Protein AF-A0A4Q5RDE5-F1 (afdb_monomer)

Radius of gyration: 17.5 Å; Cα contacts (8 Å, |Δi|>4): 116; chains: 1; bounding box: 36×28×54 Å

Mean predicted aligned error: 4.76 Å

Secondary structure (DSSP, 8-state):
----HHHHHHHHSSHHHHHHHHHHHHHHHHHHHSTTGGG--SHHHHHHHHHHHHHHHHHHSHHHHHHHHHTTTSHHHHHHHHHHHTTHHHHHHHHHHHTT-S-HHHHHHHHHHHHHHHHHHHHHS--HHHHHHHHHHHHH-----

Solvent-accessible surface area (backbone atoms only — not comparable to full-atom values): 8043 Å² total; per-residue (Å²): 125,102,65,58,70,69,58,51,38,71,73,44,67,43,71,66,51,42,49,49,49,52,49,55,53,48,55,51,52,50,52,69,74,47,51,65,65,79,62,55,80,52,43,65,62,31,51,47,48,58,58,43,42,32,57,54,54,26,71,76,40,44,70,57,39,32,49,46,59,78,31,50,88,39,66,66,45,37,52,52,51,53,61,69,51,60,72,50,57,68,51,42,25,52,23,33,47,76,34,60,46,94,53,22,65,60,53,31,54,51,50,51,54,50,43,60,52,47,29,51,46,40,29,74,54,76,50,75,64,58,60,56,48,39,56,51,53,45,69,75,62,67,77,58,131

pLDDT: mean 90.68, std 8.03, range [60.19, 98.38]

Structure (mmCIF, N/CA/C/O backbone):
data_AF-A0A4Q5RDE5-F1
#
_entry.id   AF-A0A4Q5RDE5-F1
#
loop_
_atom_site.group_PDB
_atom_site.id
_atom_site.type_symbol
_atom_site.label_atom_id
_atom_site.label_alt_id
_atom_site.label_comp_id
_atom_site.label_asym_id
_atom_site.label_entity_id
_atom_site.label_seq_id
_atom_site.pdbx_PDB_ins_code
_atom_site.Cartn_x
_atom_site.Cartn_y
_atom_site.Cartn_z
_atom_site.occupancy
_atom_site.B_iso_or_equiv
_atom_site.auth_seq_id
_atom_site.auth_comp_id
_atom_site.auth_asym_id
_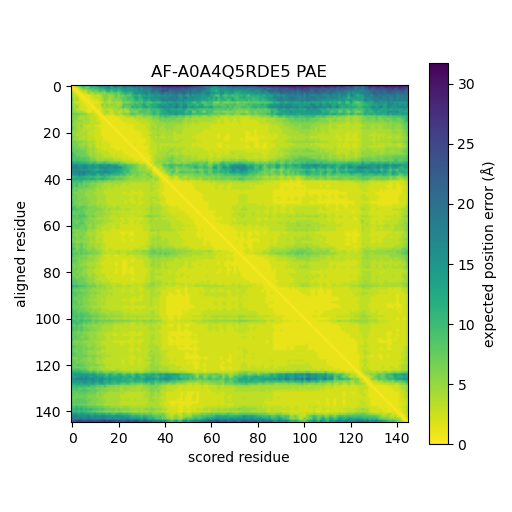atom_site.auth_atom_id
_atom_site.pdbx_PDB_model_num
ATOM 1 N N . ALA A 1 1 ? 9.857 -10.944 -25.354 1.00 60.81 1 ALA A N 1
ATOM 2 C CA . ALA A 1 1 ? 9.614 -10.148 -26.573 1.00 60.81 1 ALA A CA 1
ATOM 3 C C . ALA A 1 1 ? 10.700 -10.499 -27.583 1.00 60.81 1 ALA A C 1
ATOM 5 O O . ALA A 1 1 ? 11.866 -10.335 -27.262 1.00 60.81 1 ALA A O 1
ATOM 6 N N . GLY A 1 2 ? 10.353 -11.062 -28.742 1.00 67.50 2 GLY A N 1
ATOM 7 C CA . GLY A 1 2 ? 11.320 -11.494 -29.768 1.00 67.50 2 GLY A CA 1
ATOM 8 C C . GLY A 1 2 ? 11.840 -10.347 -30.643 1.00 67.50 2 GLY A C 1
ATOM 9 O O . GLY A 1 2 ? 11.902 -10.497 -31.857 1.00 67.50 2 GLY A O 1
ATOM 10 N N . VAL A 1 3 ? 12.130 -9.186 -30.048 1.00 79.44 3 VAL A N 1
ATOM 11 C CA . VAL A 1 3 ? 12.593 -7.977 -30.751 1.00 79.44 3 VAL A CA 1
ATOM 12 C C . VAL A 1 3 ? 14.042 -7.673 -30.384 1.00 79.44 3 VAL A C 1
ATOM 14 O O . VAL A 1 3 ? 14.474 -7.975 -29.273 1.00 79.44 3 VAL A O 1
ATOM 17 N N . SER A 1 4 ? 14.795 -7.080 -31.312 1.00 83.50 4 SER A N 1
ATOM 18 C CA . SER A 1 4 ? 16.188 -6.707 -31.063 1.00 83.50 4 SER A CA 1
ATOM 19 C C . SER A 1 4 ? 16.292 -5.542 -30.076 1.00 83.50 4 SER A C 1
ATOM 21 O O . SER A 1 4 ? 15.442 -4.652 -30.037 1.00 83.50 4 SER A O 1
ATOM 23 N N . GLU A 1 5 ? 17.382 -5.513 -29.313 1.00 78.19 5 GLU A N 1
ATOM 24 C CA . GLU A 1 5 ? 17.712 -4.428 -28.383 1.00 78.19 5 GLU A CA 1
ATOM 25 C C . GLU A 1 5 ? 17.748 -3.054 -29.080 1.00 78.19 5 GLU A C 1
ATOM 27 O O . GLU A 1 5 ? 17.211 -2.072 -28.569 1.00 78.19 5 GLU A O 1
ATOM 32 N N . ALA A 1 6 ? 18.265 -3.001 -30.312 1.00 78.81 6 ALA A N 1
ATOM 33 C CA . ALA A 1 6 ? 18.267 -1.791 -31.133 1.00 78.81 6 ALA A CA 1
ATOM 34 C C . ALA A 1 6 ? 16.849 -1.263 -31.431 1.00 78.81 6 ALA A C 1
ATOM 36 O O . ALA A 1 6 ? 16.638 -0.051 -31.476 1.00 78.81 6 ALA A O 1
ATOM 37 N N . LEU A 1 7 ? 15.861 -2.149 -31.611 1.00 81.19 7 LEU A N 1
ATOM 38 C CA . LEU A 1 7 ? 14.472 -1.746 -31.839 1.00 81.19 7 LEU A CA 1
ATOM 39 C C . LEU A 1 7 ? 13.816 -1.218 -30.555 1.00 81.19 7 LEU A C 1
ATOM 41 O O . LEU A 1 7 ? 13.030 -0.274 -30.619 1.00 81.19 7 LEU A O 1
ATOM 45 N N . ILE A 1 8 ? 14.180 -1.780 -29.397 1.00 80.19 8 ILE A N 1
ATOM 46 C CA . ILE A 1 8 ? 13.739 -1.296 -28.082 1.00 80.19 8 ILE A CA 1
ATOM 47 C C . ILE A 1 8 ? 14.255 0.130 -27.858 1.00 80.19 8 ILE A C 1
ATOM 49 O O . ILE A 1 8 ? 13.463 1.031 -27.588 1.00 80.19 8 ILE A O 1
ATOM 53 N N . PHE A 1 9 ? 15.553 0.379 -28.049 1.00 83.19 9 PHE A N 1
ATOM 54 C CA . PHE A 1 9 ? 16.113 1.722 -27.864 1.00 83.19 9 PHE A CA 1
ATOM 55 C C . PHE A 1 9 ? 15.661 2.725 -28.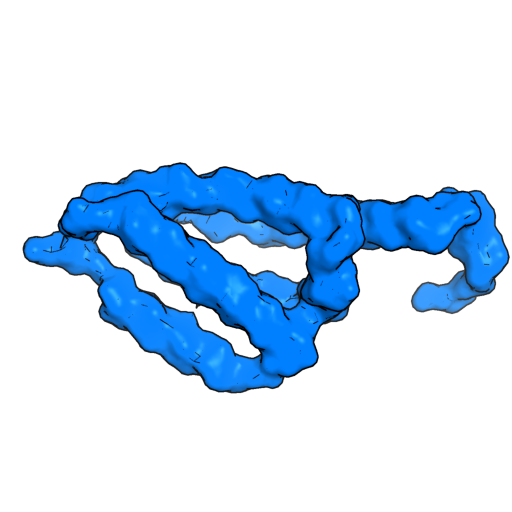924 1.00 83.19 9 PHE A C 1
ATOM 57 O O . PHE A 1 9 ? 15.507 3.900 -28.611 1.00 83.19 9 PHE A O 1
ATOM 64 N N . LYS A 1 10 ? 15.346 2.284 -30.147 1.00 83.69 10 LYS A N 1
ATOM 65 C CA . LYS A 1 10 ? 14.704 3.158 -31.138 1.00 83.69 10 LYS A CA 1
ATOM 66 C C . LYS A 1 10 ? 13.335 3.664 -30.669 1.00 83.69 10 LYS A C 1
ATOM 68 O O . LYS A 1 10 ? 12.955 4.776 -31.018 1.00 83.69 10 LYS A O 1
ATOM 73 N N . HIS A 1 11 ? 12.590 2.852 -29.919 1.00 83.94 11 HIS A N 1
ATOM 74 C CA . HIS 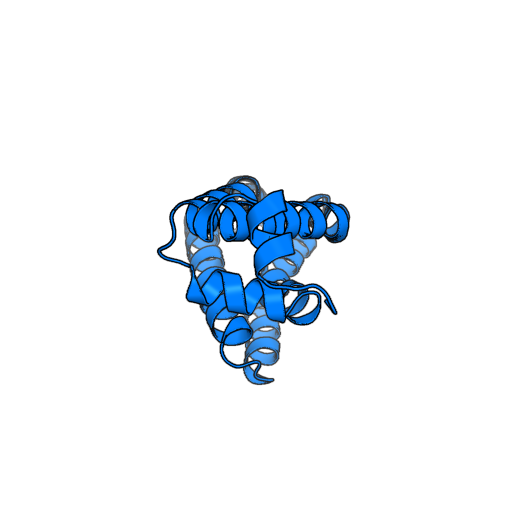A 1 11 ? 11.267 3.224 -29.421 1.00 83.94 11 HIS A CA 1
ATOM 75 C C . HIS A 1 11 ? 11.333 4.042 -28.126 1.00 83.94 11 HIS A C 1
ATOM 77 O O . HIS A 1 11 ? 10.634 5.043 -28.003 1.00 83.94 11 HIS A O 1
ATOM 83 N N . PHE A 1 12 ? 12.170 3.630 -27.170 1.00 86.62 12 PHE A N 1
ATOM 84 C CA . PHE A 1 12 ? 12.208 4.227 -25.831 1.00 86.62 12 PHE A CA 1
ATOM 85 C C . PHE A 1 12 ? 13.311 5.267 -25.629 1.00 86.62 12 PHE A C 1
ATOM 87 O O . PHE A 1 12 ? 13.246 6.002 -24.657 1.00 86.62 12 PHE A O 1
ATOM 94 N N . GLY A 1 13 ? 14.311 5.344 -26.507 1.00 88.81 13 GLY A N 1
ATOM 95 C CA . GLY A 1 13 ? 15.439 6.275 -26.412 1.00 88.81 13 GLY A CA 1
ATOM 96 C C . GLY A 1 13 ? 16.548 5.797 -25.472 1.00 88.81 13 GLY A C 1
ATOM 97 O O . GLY A 1 13 ? 17.684 5.624 -25.910 1.00 88.81 13 GLY A O 1
ATOM 98 N N . SER A 1 14 ? 16.234 5.535 -24.200 1.00 90.06 14 SER A N 1
ATOM 99 C CA . SER A 1 14 ? 17.213 5.106 -23.189 1.00 90.06 14 SER A CA 1
ATOM 100 C C . SER A 1 14 ? 16.682 4.028 -22.240 1.00 90.06 14 SER A C 1
ATOM 102 O O . SER A 1 14 ? 15.486 3.735 -22.189 1.00 90.06 14 SER A O 1
ATOM 104 N N . LYS A 1 15 ? 17.589 3.431 -21.455 1.00 88.75 15 LYS A N 1
ATOM 105 C CA . LYS A 1 15 ? 17.233 2.458 -20.412 1.00 88.75 15 LYS A CA 1
ATOM 106 C C . LYS A 1 15 ? 16.365 3.098 -19.327 1.00 88.75 15 LYS A C 1
ATOM 108 O O . LYS A 1 15 ? 15.408 2.471 -18.891 1.00 88.75 15 LYS A O 1
ATOM 113 N N . ASP A 1 16 ? 16.663 4.334 -18.938 1.00 91.62 16 ASP A N 1
ATOM 114 C CA . ASP A 1 16 ? 15.888 5.056 -17.924 1.00 91.62 16 ASP A CA 1
ATOM 115 C C . ASP A 1 16 ? 14.478 5.361 -18.429 1.00 91.62 16 ASP A C 1
ATOM 117 O O . ASP A 1 16 ? 13.507 5.113 -17.727 1.00 91.62 16 ASP A O 1
ATOM 121 N N . GLN A 1 17 ? 14.342 5.789 -19.688 1.00 91.81 17 GLN A N 1
ATOM 122 C CA . GLN A 1 17 ? 13.035 6.031 -20.307 1.00 91.81 17 GLN A CA 1
ATOM 123 C C . GLN A 1 17 ? 12.208 4.743 -20.438 1.00 91.81 17 GLN A C 1
ATOM 125 O O . GLN A 1 17 ? 10.995 4.758 -20.219 1.00 91.81 17 GLN A O 1
ATOM 130 N N . LEU A 1 18 ? 12.859 3.616 -20.740 1.00 92.19 18 LEU A N 1
ATOM 131 C CA . LEU A 1 18 ? 12.221 2.301 -20.724 1.00 92.19 18 LEU A CA 1
ATOM 132 C C . LEU A 1 18 ? 11.759 1.907 -19.310 1.00 92.19 18 LEU A C 1
ATOM 134 O O . LEU A 1 18 ? 10.631 1.444 -19.150 1.00 92.19 18 LEU A O 1
ATOM 138 N N . LEU A 1 19 ? 12.603 2.084 -18.289 1.00 93.19 19 LEU A N 1
ATOM 139 C CA . LEU A 1 19 ? 12.258 1.768 -16.898 1.00 93.19 19 LEU A CA 1
ATOM 140 C C . LEU A 1 19 ? 11.096 2.629 -16.402 1.00 93.19 19 LEU A C 1
ATOM 142 O O . LEU A 1 19 ? 10.132 2.096 -15.854 1.00 93.19 19 LEU A O 1
ATOM 146 N N . ASP A 1 20 ? 11.143 3.930 -16.671 1.00 94.81 20 ASP A N 1
ATOM 147 C CA . ASP A 1 20 ? 10.061 4.868 -16.396 1.00 94.81 20 ASP A CA 1
ATOM 148 C C . ASP A 1 20 ? 8.734 4.408 -16.991 1.00 94.81 20 ASP A C 1
ATOM 150 O O . ASP A 1 20 ? 7.708 4.400 -16.306 1.00 94.81 20 ASP A O 1
ATOM 154 N N . PHE A 1 21 ? 8.758 4.025 -18.270 1.00 94.25 21 PHE A N 1
ATOM 155 C CA . PHE A 1 21 ? 7.583 3.524 -18.965 1.00 94.25 21 PHE A CA 1
ATOM 156 C C . PHE A 1 21 ? 7.051 2.251 -18.300 1.00 94.25 21 PHE A C 1
ATOM 158 O O . PHE A 1 21 ? 5.871 2.190 -17.962 1.00 94.25 21 PHE A O 1
ATOM 165 N N . ILE A 1 22 ? 7.916 1.265 -18.038 1.00 94.00 22 ILE A N 1
ATOM 166 C CA . ILE A 1 22 ? 7.530 -0.003 -17.400 1.00 94.00 22 ILE A CA 1
ATOM 167 C C . ILE A 1 22 ? 6.892 0.239 -16.027 1.00 94.00 22 ILE A C 1
ATOM 169 O O . ILE A 1 22 ? 5.838 -0.332 -15.739 1.00 94.00 22 ILE A O 1
ATOM 173 N N . ILE A 1 23 ? 7.496 1.093 -15.194 1.00 95.50 23 ILE A N 1
ATOM 174 C CA . ILE A 1 23 ? 7.000 1.408 -13.848 1.00 95.50 23 ILE A CA 1
ATOM 175 C C . ILE A 1 23 ? 5.628 2.085 -13.934 1.00 95.50 23 ILE A C 1
ATOM 177 O O . ILE A 1 23 ? 4.671 1.626 -13.307 1.00 95.50 23 ILE A O 1
ATOM 181 N N . LYS A 1 24 ? 5.510 3.153 -14.735 1.00 95.62 24 LYS A N 1
ATOM 182 C CA . LYS A 1 24 ? 4.261 3.919 -14.886 1.00 95.62 24 LYS A CA 1
ATOM 183 C C . LYS A 1 24 ? 3.135 3.039 -15.432 1.00 95.62 24 LYS A C 1
ATOM 185 O O . LYS A 1 24 ? 2.040 3.031 -14.873 1.00 95.62 24 LYS A O 1
ATOM 190 N N . SER A 1 25 ? 3.410 2.255 -16.474 1.00 94.62 25 SER A N 1
ATOM 191 C CA . SER A 1 25 ? 2.432 1.330 -17.050 1.00 94.62 25 SER A CA 1
ATOM 192 C C . SER A 1 25 ? 2.046 0.209 -16.087 1.00 94.62 25 SER A C 1
ATOM 194 O O . SER A 1 25 ? 0.889 -0.199 -16.078 1.00 94.62 25 SER A O 1
ATOM 196 N N . GLY A 1 26 ? 2.975 -0.293 -15.269 1.00 94.19 26 GLY A N 1
ATOM 197 C CA . GLY A 1 26 ? 2.670 -1.308 -14.261 1.00 94.19 26 GLY A CA 1
ATOM 198 C C . GLY A 1 26 ? 1.707 -0.799 -13.191 1.00 94.19 26 GLY A C 1
ATOM 199 O O . GLY A 1 26 ? 0.660 -1.407 -12.978 1.00 94.19 26 GLY A O 1
ATOM 200 N N . TYR A 1 27 ? 1.981 0.371 -12.605 1.00 93.31 27 TYR A N 1
ATOM 201 C CA . TYR A 1 27 ? 1.056 0.988 -11.649 1.00 93.31 27 TYR A CA 1
ATOM 202 C C . TYR A 1 27 ? -0.305 1.313 -12.265 1.00 93.31 27 TYR A C 1
ATOM 204 O O . TYR A 1 27 ? -1.325 1.137 -11.602 1.00 93.31 27 TYR A O 1
ATOM 212 N N . GLN A 1 28 ? -0.348 1.745 -13.529 1.00 92.31 28 GLN A N 1
ATOM 213 C CA . GLN A 1 28 ? -1.615 1.979 -14.218 1.00 92.31 28 GLN A CA 1
ATOM 214 C C . GLN A 1 28 ? -2.466 0.701 -14.295 1.00 92.31 28 GLN A C 1
ATOM 216 O O . GLN A 1 28 ? -3.630 0.733 -13.893 1.00 92.31 28 GLN A O 1
ATOM 221 N N . ARG A 1 29 ? -1.888 -0.424 -14.742 1.00 91.25 29 ARG A N 1
ATOM 222 C CA . ARG A 1 29 ? -2.602 -1.714 -14.807 1.00 91.25 29 ARG A CA 1
ATOM 223 C C . ARG A 1 29 ? -3.100 -2.157 -13.435 1.00 91.25 29 ARG A C 1
ATOM 225 O O . ARG A 1 29 ? -4.257 -2.541 -13.296 1.00 91.25 29 ARG A O 1
ATOM 232 N N . ILE A 1 30 ? -2.249 -2.046 -12.417 1.00 88.81 30 ILE A N 1
ATOM 233 C CA . ILE A 1 30 ? -2.581 -2.424 -11.041 1.00 88.81 30 ILE A CA 1
ATOM 234 C C . ILE A 1 30 ? -3.754 -1.602 -10.510 1.00 88.81 30 ILE A C 1
ATOM 236 O O . ILE A 1 30 ? -4.674 -2.162 -9.918 1.00 88.81 30 ILE A O 1
ATOM 240 N N . ILE A 1 31 ? -3.752 -0.286 -10.739 1.00 85.81 31 ILE A N 1
ATOM 241 C CA . ILE A 1 31 ? -4.855 0.595 -10.338 1.00 85.81 31 ILE A CA 1
ATOM 242 C C . ILE A 1 31 ? -6.147 0.197 -11.051 1.00 85.81 31 ILE A C 1
ATOM 244 O O . ILE A 1 31 ? -7.197 0.176 -10.417 1.00 85.81 31 ILE A O 1
ATOM 248 N N . GLU A 1 32 ? -6.091 -0.110 -12.348 1.00 84.94 32 GLU A N 1
ATOM 249 C CA . GLU A 1 32 ? -7.255 -0.534 -13.132 1.00 84.94 32 GLU A CA 1
ATOM 250 C C . GLU A 1 32 ? -7.839 -1.865 -12.628 1.00 84.94 32 GLU A C 1
ATOM 252 O O . GLU A 1 32 ? -9.058 -1.976 -12.504 1.00 84.94 32 GLU A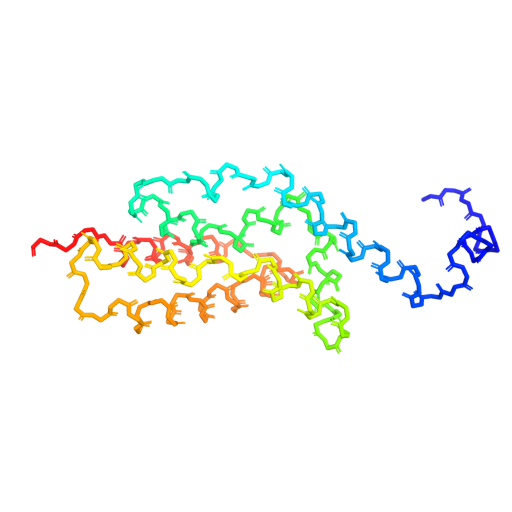 O 1
ATOM 257 N N . GLN A 1 33 ? -6.988 -2.827 -12.260 1.00 80.62 33 GLN A N 1
ATOM 258 C CA . GLN A 1 33 ? -7.387 -4.134 -11.722 1.00 80.62 33 GLN A CA 1
ATOM 259 C C . GLN A 1 33 ? -7.931 -4.053 -10.285 1.00 80.62 33 GLN A C 1
ATOM 261 O O . GLN A 1 33 ? -8.883 -4.750 -9.943 1.00 80.62 33 GLN A O 1
ATOM 266 N N . ASN A 1 34 ? -7.368 -3.180 -9.444 1.00 70.31 34 ASN A N 1
ATOM 267 C CA . ASN A 1 34 ? -7.641 -3.146 -8.001 1.00 70.31 34 ASN A CA 1
ATOM 268 C C . ASN A 1 34 ? -8.656 -2.073 -7.570 1.00 70.31 34 ASN A C 1
ATOM 270 O O . ASN A 1 34 ? -8.819 -1.820 -6.373 1.00 70.31 34 ASN A O 1
ATOM 274 N N . ARG A 1 35 ? -9.381 -1.449 -8.513 1.00 67.81 35 ARG A N 1
ATOM 275 C CA . ARG A 1 35 ? -10.384 -0.410 -8.198 1.00 67.81 35 ARG A CA 1
ATOM 276 C C . ARG A 1 35 ? -11.405 -0.859 -7.149 1.00 67.81 35 ARG A C 1
ATOM 278 O O . ARG A 1 35 ? -11.810 -0.039 -6.337 1.00 67.81 35 ARG A O 1
ATOM 285 N N . GLY A 1 36 ? -11.793 -2.137 -7.145 1.00 64.31 36 GLY A N 1
ATOM 286 C CA . GLY A 1 36 ? -12.824 -2.673 -6.249 1.00 64.31 36 GLY A CA 1
ATOM 287 C C . GLY A 1 36 ? -12.462 -2.615 -4.760 1.00 64.31 36 GLY A C 1
ATOM 288 O O . GLY A 1 36 ? -13.275 -2.158 -3.963 1.00 64.31 36 GLY A O 1
ATOM 289 N N . GLY A 1 37 ? -11.236 -2.995 -4.376 1.00 68.31 37 GLY A N 1
ATOM 290 C CA . GLY A 1 37 ? -10.814 -2.997 -2.964 1.00 68.31 37 GLY A CA 1
ATOM 291 C C . GLY A 1 37 ? -10.738 -1.590 -2.360 1.00 68.31 37 GLY A C 1
ATOM 292 O O . GLY A 1 37 ? -11.085 -1.367 -1.204 1.00 68.31 37 GLY A O 1
ATOM 293 N N . LEU A 1 38 ? -10.391 -0.596 -3.182 1.00 66.88 38 LEU A N 1
ATOM 294 C CA . LEU A 1 38 ? -10.415 0.815 -2.798 1.00 66.88 38 LEU A CA 1
ATOM 295 C C . LEU A 1 38 ? -11.828 1.425 -2.812 1.00 66.88 38 LEU A C 1
ATOM 297 O O . LEU A 1 38 ? -11.954 2.618 -2.559 1.00 66.88 38 LEU A O 1
ATOM 301 N N . LEU A 1 39 ? -12.894 0.674 -3.066 1.00 76.44 39 LEU A N 1
ATOM 302 C CA . LEU A 1 39 ? -14.270 1.180 -2.983 1.00 76.44 39 LEU A CA 1
ATOM 303 C C . LEU A 1 39 ? -15.062 0.561 -1.829 1.00 76.44 39 LEU A C 1
ATOM 305 O O . LEU A 1 39 ? -16.222 0.917 -1.653 1.00 76.44 39 LEU A O 1
ATOM 309 N N . GLU A 1 40 ? -14.435 -0.302 -1.023 1.00 85.25 40 GLU A N 1
ATOM 310 C CA . GLU A 1 40 ? -15.080 -0.893 0.148 1.00 85.25 40 GLU A CA 1
ATOM 311 C C . GLU A 1 40 ? -15.540 0.191 1.135 1.00 85.25 40 GLU A C 1
ATOM 313 O O . GLU A 1 40 ? -14.786 1.112 1.483 1.00 85.25 40 GLU A O 1
ATOM 318 N N . THR A 1 41 ? -16.801 0.085 1.546 1.00 88.94 41 THR A N 1
ATOM 319 C CA . THR A 1 41 ? -17.483 1.034 2.429 1.00 88.94 41 THR A CA 1
ATOM 320 C C . THR A 1 41 ? -17.575 0.531 3.860 1.00 88.94 41 THR A C 1
ATOM 322 O O . THR A 1 41 ? -17.651 1.355 4.769 1.00 88.94 41 THR A O 1
ATOM 325 N N . ASP A 1 42 ? -17.557 -0.789 4.077 1.00 94.44 42 ASP A N 1
ATOM 326 C CA . ASP A 1 42 ? -17.509 -1.347 5.425 1.00 94.44 42 ASP A CA 1
ATOM 327 C C . ASP A 1 42 ? -16.115 -1.115 6.047 1.00 94.44 42 ASP A C 1
ATOM 329 O O . ASP A 1 42 ? -15.104 -1.517 5.459 1.00 94.44 42 ASP A O 1
ATOM 333 N N . PRO A 1 43 ? -16.013 -0.469 7.225 1.00 95.69 43 PRO A N 1
ATOM 334 C CA . PRO A 1 43 ? -14.725 -0.126 7.829 1.00 95.69 43 PRO A CA 1
ATOM 335 C C . PRO A 1 43 ? -13.816 -1.329 8.090 1.00 95.69 43 PRO A C 1
ATOM 337 O O . PRO A 1 43 ? -12.606 -1.257 7.861 1.00 95.69 43 PRO A O 1
ATOM 340 N N . LEU A 1 44 ? -14.390 -2.435 8.568 1.00 96.31 44 LEU A N 1
ATOM 341 C CA . LEU A 1 44 ? -13.628 -3.627 8.921 1.00 96.31 44 LEU A CA 1
ATOM 342 C C . LEU A 1 44 ? -13.154 -4.356 7.663 1.00 96.31 44 LEU A C 1
ATOM 344 O O . LEU A 1 44 ? -11.974 -4.693 7.560 1.00 96.31 44 LEU A O 1
ATOM 348 N N . ALA A 1 45 ? -14.044 -4.532 6.687 1.00 94.81 45 ALA A N 1
ATOM 349 C CA . ALA A 1 45 ? -13.713 -5.099 5.389 1.00 94.81 45 ALA A CA 1
ATOM 350 C C . ALA A 1 45 ? -12.653 -4.257 4.671 1.00 94.81 45 ALA A C 1
ATOM 352 O O . ALA A 1 45 ? -11.729 -4.818 4.085 1.00 94.81 45 ALA A O 1
ATOM 353 N N . PHE A 1 46 ? -12.713 -2.924 4.776 1.00 95.06 46 PHE A N 1
ATOM 354 C CA . PHE A 1 46 ? -11.680 -2.056 4.220 1.00 95.06 46 PHE A CA 1
ATOM 355 C C . PHE A 1 46 ? -10.321 -2.300 4.889 1.00 95.06 46 PHE A C 1
ATOM 357 O O . PHE A 1 46 ? -9.339 -2.530 4.183 1.00 95.06 46 PHE A O 1
ATOM 364 N N . ILE A 1 47 ? -10.242 -2.333 6.224 1.00 96.31 47 ILE A N 1
ATOM 365 C CA . ILE A 1 47 ? -8.989 -2.651 6.933 1.00 96.31 47 ILE A CA 1
ATOM 366 C C . ILE A 1 47 ? -8.457 -4.031 6.523 1.00 96.31 47 ILE A C 1
ATOM 368 O O . ILE A 1 47 ? -7.276 -4.164 6.206 1.00 96.31 47 ILE A O 1
ATOM 372 N N . HIS A 1 48 ? -9.315 -5.052 6.470 1.00 95.62 48 HIS A N 1
ATOM 373 C CA . HIS A 1 48 ? -8.929 -6.402 6.041 1.00 95.62 48 HIS A CA 1
ATOM 374 C C . HIS A 1 48 ? -8.461 -6.439 4.586 1.00 95.62 48 HIS A C 1
ATOM 376 O O . HIS A 1 48 ? -7.493 -7.131 4.277 1.00 95.62 48 HIS A O 1
ATOM 382 N N . SER A 1 49 ? -9.080 -5.648 3.707 1.00 93.06 49 SER A N 1
ATOM 383 C CA . SER A 1 49 ? -8.650 -5.506 2.315 1.00 93.06 49 SER A CA 1
ATOM 384 C C . SER A 1 49 ? -7.247 -4.912 2.213 1.00 93.06 49 SER A C 1
ATOM 386 O O . SER A 1 49 ? -6.445 -5.404 1.425 1.00 93.06 49 SER A O 1
ATOM 388 N N . VAL A 1 50 ? -6.917 -3.925 3.056 1.00 93.69 50 VAL A N 1
ATOM 389 C CA . VAL A 1 50 ? -5.573 -3.336 3.129 1.00 93.69 50 VAL A CA 1
ATOM 390 C C . VAL A 1 50 ? -4.557 -4.339 3.674 1.00 93.69 50 VAL A C 1
ATOM 392 O O . VAL A 1 50 ? -3.452 -4.419 3.143 1.00 93.69 50 VAL A O 1
ATOM 395 N N . ILE A 1 51 ? -4.939 -5.143 4.674 1.00 95.75 51 ILE A N 1
ATOM 396 C CA . ILE A 1 51 ? -4.111 -6.245 5.191 1.00 95.75 51 ILE A CA 1
ATOM 397 C C . ILE A 1 51 ? -3.792 -7.263 4.095 1.00 95.75 51 ILE A C 1
ATOM 399 O O . ILE A 1 51 ? -2.678 -7.767 4.041 1.00 95.75 51 ILE A O 1
ATOM 403 N N . ASP A 1 52 ? -4.725 -7.519 3.183 1.00 93.19 52 ASP A N 1
ATOM 404 C CA . ASP A 1 52 ? -4.516 -8.453 2.077 1.00 93.19 52 ASP A CA 1
ATOM 405 C C . ASP A 1 52 ? -3.635 -7.925 0.939 1.00 93.19 52 ASP A C 1
ATOM 407 O O . ASP A 1 52 ? -3.138 -8.731 0.145 1.00 93.19 52 ASP A O 1
ATOM 411 N N . LEU A 1 53 ? -3.455 -6.602 0.822 1.00 90.25 53 LEU A N 1
ATOM 412 C CA . LEU A 1 53 ? -2.776 -5.989 -0.326 1.00 90.25 53 LEU A CA 1
ATOM 413 C C . LEU A 1 53 ? -1.369 -6.554 -0.581 1.00 90.25 53 LEU A C 1
ATOM 415 O O . LEU A 1 53 ? -1.116 -6.919 -1.731 1.00 90.25 53 LEU A O 1
ATOM 419 N N . PRO A 1 54 ? -0.473 -6.689 0.422 1.00 90.94 54 PRO A N 1
ATOM 420 C CA . PRO A 1 54 ? 0.866 -7.237 0.218 1.00 90.94 54 PRO A CA 1
ATOM 421 C C . PRO A 1 54 ? 0.8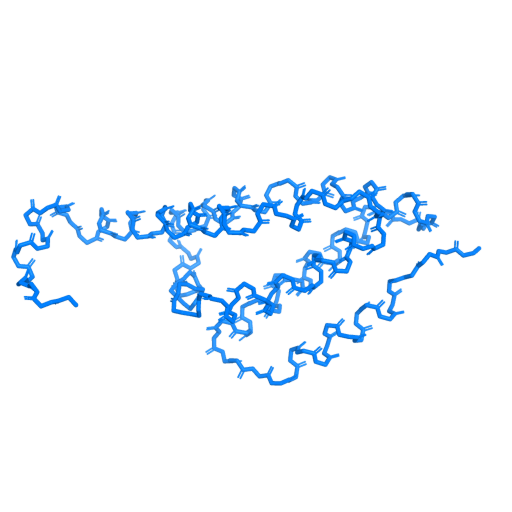79 -8.566 -0.527 1.00 90.94 54 PRO A C 1
ATOM 423 O O . PRO A 1 54 ? 1.668 -8.747 -1.446 1.00 90.94 54 PRO A O 1
ATOM 426 N N . TYR A 1 55 ? -0.012 -9.479 -0.146 1.00 91.94 55 TYR A N 1
ATOM 427 C CA . TYR A 1 55 ? -0.053 -10.817 -0.716 1.00 91.94 55 TYR A CA 1
ATOM 428 C C . TYR A 1 55 ? -0.752 -10.819 -2.074 1.00 91.94 55 TYR A C 1
ATOM 430 O O . TYR A 1 55 ? -0.175 -11.266 -3.061 1.00 91.94 55 TYR A O 1
ATOM 438 N N . LYS A 1 56 ? -1.969 -10.262 -2.160 1.00 89.69 56 LYS A N 1
ATOM 439 C CA . LYS A 1 56 ? -2.761 -10.276 -3.403 1.00 89.69 56 LYS A CA 1
ATOM 440 C C . LYS A 1 56 ? -2.021 -9.603 -4.555 1.00 89.69 56 LYS A C 1
ATOM 442 O O . LYS A 1 56 ? -1.872 -10.188 -5.620 1.00 89.69 56 LYS A O 1
ATOM 447 N N . MET A 1 57 ? -1.493 -8.404 -4.323 1.00 87.94 57 MET A N 1
ATOM 448 C CA . MET A 1 57 ? -0.864 -7.626 -5.387 1.00 87.94 57 MET A CA 1
ATOM 449 C C . MET A 1 57 ? 0.409 -8.287 -5.913 1.00 87.94 57 MET A C 1
ATOM 451 O O . MET A 1 57 ? 0.640 -8.292 -7.123 1.00 87.94 57 MET A O 1
ATOM 455 N N . VAL A 1 58 ? 1.228 -8.847 -5.016 1.00 91.62 58 VAL A N 1
ATOM 456 C CA . VAL A 1 58 ? 2.446 -9.555 -5.416 1.00 91.62 58 VAL A CA 1
ATOM 457 C C . VAL A 1 58 ? 2.104 -10.852 -6.140 1.00 91.62 58 VAL A C 1
ATOM 459 O O . VAL A 1 58 ? 2.739 -11.145 -7.144 1.00 91.62 58 VAL A O 1
ATOM 462 N N . GLN A 1 59 ? 1.094 -11.603 -5.704 1.00 90.31 59 GLN A N 1
ATOM 463 C CA . GLN A 1 59 ? 0.687 -12.830 -6.394 1.00 90.31 59 GLN A CA 1
ATOM 464 C C . GLN A 1 59 ? 0.090 -12.558 -7.785 1.00 90.31 59 GLN A C 1
ATOM 466 O O . GLN A 1 59 ? 0.357 -13.317 -8.716 1.00 90.31 59 GLN A O 1
ATOM 471 N N . ASP A 1 60 ? -0.648 -11.458 -7.955 1.00 90.56 60 ASP A N 1
ATOM 472 C CA . ASP A 1 60 ? -1.260 -11.092 -9.238 1.00 90.56 60 ASP A CA 1
ATOM 473 C C . ASP A 1 60 ? -0.225 -10.602 -10.273 1.00 90.56 60 ASP A C 1
ATOM 475 O O . ASP A 1 60 ? -0.324 -10.919 -11.459 1.00 90.56 60 ASP A O 1
ATOM 479 N N . GLU A 1 61 ? 0.792 -9.842 -9.843 1.00 92.38 61 GLU A N 1
ATOM 480 C CA . GLU A 1 61 ? 1.825 -9.247 -10.714 1.00 92.38 61 GLU A CA 1
ATOM 481 C C . GLU A 1 61 ? 3.257 -9.438 -10.129 1.00 92.38 61 GLU A C 1
ATOM 483 O O . GLU A 1 61 ? 3.982 -8.464 -9.875 1.00 92.38 61 GLU A O 1
ATOM 488 N N . PRO A 1 62 ? 3.740 -10.684 -9.930 1.00 92.00 62 PRO A N 1
ATOM 489 C CA . PRO A 1 62 ? 4.934 -10.977 -9.117 1.00 92.00 62 PRO A CA 1
ATOM 490 C C . PRO A 1 62 ? 6.222 -10.384 -9.679 1.00 92.00 62 PRO A C 1
ATOM 492 O O . PRO A 1 62 ? 7.077 -9.884 -8.945 1.00 92.00 62 PRO A O 1
ATOM 495 N N . TYR A 1 63 ? 6.369 -10.387 -11.003 1.00 93.31 63 TYR A N 1
ATOM 496 C CA 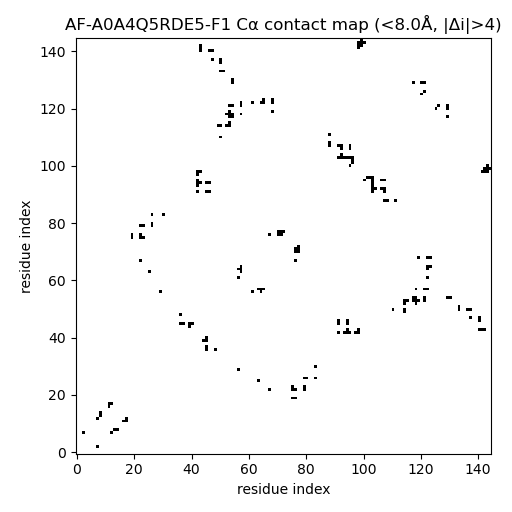. TYR A 1 63 ? 7.544 -9.810 -11.651 1.00 93.31 63 TYR A CA 1
ATOM 497 C C . TYR A 1 63 ? 7.584 -8.289 -11.531 1.00 93.31 63 TYR A C 1
ATOM 499 O O . TYR A 1 63 ? 8.670 -7.723 -11.385 1.00 93.31 63 TYR A O 1
ATOM 507 N N . PHE A 1 64 ? 6.423 -7.630 -11.571 1.00 95.12 64 PHE A N 1
ATOM 508 C CA . PHE A 1 64 ? 6.348 -6.188 -11.390 1.00 95.12 64 PHE A CA 1
ATOM 509 C C . PHE A 1 64 ? 6.742 -5.807 -9.966 1.00 95.12 64 PHE A C 1
ATOM 511 O O . PHE A 1 64 ? 7.605 -4.954 -9.789 1.00 95.12 64 PHE A O 1
ATOM 518 N N . TRP A 1 65 ? 6.183 -6.470 -8.953 1.00 94.88 65 TRP A N 1
ATOM 519 C CA . TRP A 1 65 ? 6.491 -6.141 -7.561 1.00 94.88 65 TRP A CA 1
ATOM 520 C C . TRP A 1 65 ? 7.928 -6.473 -7.174 1.00 94.88 65 TRP A C 1
ATOM 522 O O . TRP A 1 65 ? 8.571 -5.699 -6.464 1.00 94.88 65 TRP A O 1
ATOM 532 N N . LYS A 1 66 ? 8.495 -7.547 -7.729 1.00 94.88 66 LYS A N 1
ATOM 533 C CA . LYS A 1 66 ? 9.926 -7.838 -7.597 1.00 94.88 66 LYS A CA 1
ATOM 534 C C . LYS A 1 66 ? 10.804 -6.766 -8.245 1.00 94.88 66 LYS A C 1
ATOM 536 O O . LYS A 1 66 ? 11.843 -6.405 -7.691 1.00 94.88 66 LYS A O 1
ATOM 541 N N . LEU A 1 67 ? 10.411 -6.257 -9.415 1.00 94.81 67 LEU A N 1
ATOM 542 C CA . LEU A 1 67 ? 11.095 -5.139 -10.068 1.00 94.81 67 LEU A CA 1
ATOM 543 C C . LEU A 1 67 ? 10.987 -3.867 -9.218 1.00 94.81 67 LEU A C 1
ATOM 545 O O . LEU A 1 67 ? 12.004 -3.234 -8.953 1.00 94.81 67 LEU A O 1
ATOM 549 N N . GLN A 1 68 ? 9.783 -3.538 -8.751 1.00 95.00 68 GLN A N 1
ATOM 550 C CA . GLN A 1 68 ? 9.507 -2.394 -7.888 1.00 95.00 68 GLN A CA 1
ATOM 551 C C . GLN A 1 68 ? 10.354 -2.435 -6.611 1.00 95.00 68 GLN A C 1
ATOM 553 O O . GLN A 1 68 ? 10.963 -1.431 -6.256 1.00 95.00 68 GLN A O 1
ATOM 558 N N . TYR A 1 69 ? 10.448 -3.595 -5.957 1.00 94.75 69 TYR A N 1
ATOM 559 C CA . TYR A 1 69 ? 11.294 -3.795 -4.782 1.00 94.75 69 TYR A CA 1
ATOM 560 C C . TYR A 1 69 ? 12.772 -3.510 -5.079 1.00 94.75 69 TYR A C 1
ATOM 562 O O . TYR A 1 69 ? 13.423 -2.758 -4.359 1.00 94.75 69 TYR A O 1
ATOM 570 N N . ARG A 1 70 ? 13.302 -4.060 -6.179 1.00 94.75 70 ARG A N 1
ATOM 571 C CA . ARG A 1 70 ? 14.702 -3.843 -6.586 1.00 94.75 70 ARG A CA 1
ATOM 572 C C . ARG A 1 70 ? 15.005 -2.406 -6.999 1.00 94.75 70 ARG A C 1
ATOM 574 O O . ARG A 1 70 ? 16.166 -2.015 -7.000 1.00 94.75 70 ARG A O 1
ATOM 581 N N . LEU A 1 71 ? 13.980 -1.653 -7.382 1.00 95.06 71 LEU A N 1
ATOM 582 C CA . LEU A 1 71 ? 14.074 -0.262 -7.805 1.00 95.06 71 LEU A CA 1
ATOM 583 C C . LEU A 1 71 ? 13.556 0.703 -6.731 1.00 95.06 71 LEU A C 1
ATOM 585 O O . LEU A 1 71 ? 13.246 1.838 -7.064 1.00 95.06 71 LEU A O 1
ATOM 589 N N . ALA A 1 72 ? 13.462 0.299 -5.460 1.00 90.06 72 ALA A N 1
ATOM 590 C CA . ALA A 1 72 ? 12.889 1.144 -4.407 1.00 90.06 72 ALA A CA 1
ATOM 591 C C . ALA A 1 72 ? 13.580 2.519 -4.271 1.00 90.06 72 ALA A C 1
ATOM 593 O O . ALA A 1 72 ? 12.909 3.509 -3.987 1.00 90.06 72 ALA A O 1
ATOM 594 N N . ASP A 1 73 ? 14.888 2.591 -4.545 1.00 91.75 73 ASP A N 1
ATOM 595 C CA . ASP A 1 73 ? 15.666 3.840 -4.525 1.00 91.75 73 ASP A CA 1
ATOM 596 C C . ASP A 1 73 ? 15.633 4.609 -5.860 1.00 91.75 73 ASP A C 1
ATOM 598 O O . ASP A 1 73 ? 16.116 5.738 -5.950 1.00 91.75 73 ASP A O 1
ATOM 602 N N . TYR A 1 74 ? 15.053 4.027 -6.915 1.00 95.25 74 TYR A N 1
ATOM 603 C CA . TYR A 1 74 ? 14.853 4.708 -8.189 1.00 95.25 74 TYR A CA 1
ATOM 604 C C . TYR A 1 74 ? 13.685 5.688 -8.076 1.00 95.25 74 TYR A C 1
ATOM 606 O O . TYR A 1 74 ? 12.567 5.312 -7.714 1.00 95.25 74 TYR A O 1
ATOM 614 N N . GLU A 1 75 ? 13.931 6.954 -8.414 1.00 95.00 75 GLU A N 1
ATOM 615 C CA . GLU A 1 75 ? 13.008 8.058 -8.139 1.00 95.00 75 GLU A CA 1
ATOM 616 C C . GLU A 1 75 ? 11.587 7.797 -8.660 1.00 95.00 75 GLU A C 1
ATOM 618 O O . GLU A 1 75 ? 10.623 7.919 -7.902 1.00 95.00 75 GLU A O 1
ATOM 623 N N . THR A 1 76 ? 11.445 7.363 -9.916 1.00 95.31 76 THR A N 1
ATOM 624 C CA . THR A 1 76 ? 10.131 7.082 -10.508 1.00 95.31 76 THR A CA 1
ATOM 625 C C . THR A 1 76 ? 9.413 5.935 -9.799 1.00 95.31 76 THR A C 1
ATOM 627 O O . THR A 1 76 ? 8.211 6.030 -9.557 1.00 95.31 76 THR A O 1
ATOM 630 N N . ALA A 1 77 ? 10.123 4.866 -9.425 1.00 95.12 77 ALA A N 1
ATOM 631 C CA . ALA A 1 77 ? 9.537 3.740 -8.696 1.00 95.12 77 ALA A CA 1
ATOM 632 C C . ALA A 1 77 ? 9.036 4.176 -7.318 1.00 95.12 77 ALA A C 1
ATOM 634 O O . ALA A 1 77 ? 7.900 3.856 -6.957 1.00 95.12 77 ALA A O 1
ATOM 635 N N . ARG A 1 78 ? 9.833 4.957 -6.582 1.00 95.25 78 ARG A N 1
ATOM 636 C CA . ARG A 1 78 ? 9.433 5.517 -5.287 1.00 95.25 78 ARG A CA 1
ATOM 637 C C . ARG A 1 78 ? 8.205 6.419 -5.416 1.00 95.25 78 ARG A C 1
ATOM 639 O O . ARG A 1 78 ? 7.208 6.204 -4.732 1.00 95.25 78 ARG A O 1
ATOM 646 N N . GLN A 1 79 ? 8.228 7.375 -6.343 1.00 95.88 79 GLN A N 1
ATOM 647 C CA . GLN A 1 79 ? 7.129 8.326 -6.536 1.00 95.88 79 GLN A CA 1
ATOM 648 C C . GLN A 1 79 ? 5.823 7.651 -6.971 1.00 95.88 79 GLN A C 1
ATOM 650 O O . GLN A 1 79 ? 4.746 8.035 -6.508 1.00 95.88 79 GLN A O 1
ATOM 655 N N . GLN A 1 80 ? 5.885 6.660 -7.869 1.00 95.06 80 GLN A N 1
ATOM 656 C CA . GLN A 1 80 ? 4.677 5.938 -8.270 1.00 95.06 80 GLN A CA 1
ATOM 657 C C . GLN A 1 80 ? 4.117 5.095 -7.116 1.00 95.06 80 GLN A C 1
ATOM 659 O O . GLN A 1 80 ? 2.900 5.075 -6.937 1.00 95.06 80 GLN A O 1
ATOM 664 N N . HIS A 1 81 ? 4.975 4.488 -6.289 1.00 93.44 81 HIS A N 1
ATOM 665 C CA . HIS A 1 81 ? 4.538 3.773 -5.087 1.00 93.44 81 HIS A CA 1
ATOM 666 C C . HIS A 1 81 ? 3.845 4.695 -4.081 1.00 93.44 81 HIS A C 1
ATOM 668 O O . HIS A 1 81 ? 2.721 4.431 -3.655 1.00 93.44 81 HIS A O 1
ATOM 674 N N . GLU A 1 82 ? 4.472 5.831 -3.764 1.00 93.06 82 GLU A N 1
ATOM 675 C CA . GLU A 1 82 ? 3.899 6.850 -2.881 1.00 93.06 82 GLU A CA 1
ATOM 676 C C . GLU A 1 82 ? 2.546 7.347 -3.412 1.00 93.06 82 GLU A C 1
ATOM 678 O O . GLU A 1 82 ? 1.589 7.515 -2.655 1.00 93.06 82 GLU A O 1
ATOM 683 N N . ARG A 1 83 ? 2.428 7.559 -4.730 1.00 92.69 83 ARG A N 1
ATOM 684 C CA . ARG A 1 83 ? 1.168 7.962 -5.367 1.00 92.69 83 ARG A CA 1
ATOM 685 C C . ARG A 1 83 ? 0.096 6.880 -5.259 1.00 92.69 83 ARG A C 1
ATOM 687 O O . ARG A 1 83 ? -1.062 7.224 -5.030 1.00 92.69 83 ARG A O 1
ATOM 694 N N . PHE A 1 84 ? 0.472 5.617 -5.435 1.00 90.12 84 PHE A N 1
ATOM 695 C CA . PHE A 1 84 ? -0.429 4.477 -5.314 1.00 90.12 84 PHE A CA 1
ATOM 696 C C . PHE A 1 84 ? -0.988 4.345 -3.890 1.00 90.12 84 PHE A C 1
ATOM 698 O O . PHE A 1 84 ? -2.194 4.179 -3.726 1.00 90.12 84 PHE A O 1
ATOM 705 N N . MET A 1 85 ? -0.141 4.514 -2.868 1.00 91.38 85 MET A N 1
ATOM 706 C CA . MET A 1 85 ? -0.533 4.388 -1.457 1.00 91.38 85 MET A CA 1
ATOM 707 C C . MET A 1 85 ? -1.217 5.633 -0.880 1.00 91.38 85 MET A C 1
ATOM 709 O O . MET A 1 85 ? -1.933 5.531 0.115 1.00 91.38 85 MET A O 1
ATOM 713 N N . ARG A 1 86 ? -1.068 6.804 -1.512 1.00 91.69 86 ARG A N 1
ATOM 714 C CA . ARG A 1 86 ? -1.600 8.098 -1.045 1.00 91.69 86 ARG A CA 1
ATOM 715 C C . ARG A 1 86 ? -3.047 8.099 -0.512 1.00 91.69 86 ARG A C 1
ATOM 717 O O . ARG A 1 86 ? -3.274 8.784 0.482 1.00 91.69 86 ARG A O 1
ATOM 724 N N . PRO A 1 87 ? -4.039 7.416 -1.120 1.00 88.62 87 PRO A N 1
ATOM 725 C CA . PRO A 1 87 ? -5.417 7.462 -0.624 1.00 88.62 87 PRO A CA 1
ATOM 726 C C . PRO A 1 87 ? -5.675 6.583 0.613 1.00 88.62 87 PRO A C 1
ATOM 728 O O . PRO A 1 87 ? -6.725 6.723 1.240 1.00 88.62 87 PRO A O 1
ATOM 731 N N . VAL A 1 88 ? -4.765 5.669 0.963 1.00 92.19 88 VAL A N 1
ATOM 732 C CA . VAL A 1 88 ? -4.987 4.644 1.998 1.00 92.19 88 VAL A CA 1
ATOM 733 C C . VAL A 1 88 ? -4.984 5.205 3.432 1.00 92.19 88 VAL A C 1
ATOM 735 O O . VAL A 1 88 ? -5.924 4.889 4.164 1.00 92.19 88 VAL A O 1
ATOM 738 N N . PRO A 1 89 ? -4.025 6.058 3.861 1.00 96.12 89 PRO A N 1
ATOM 739 C CA . PRO A 1 89 ? -3.904 6.458 5.267 1.00 96.12 89 PRO A CA 1
ATOM 740 C C . PRO A 1 89 ? -5.155 7.147 5.821 1.00 96.12 89 PRO A C 1
ATOM 742 O O . PRO A 1 89 ? -5.687 6.739 6.849 1.00 96.12 89 PRO A O 1
ATOM 745 N N . ALA A 1 90 ? -5.684 8.146 5.108 1.00 95.62 90 ALA A N 1
ATOM 746 C CA . ALA A 1 90 ? -6.858 8.891 5.564 1.00 95.62 90 ALA A CA 1
ATOM 747 C C . ALA A 1 90 ? -8.095 7.989 5.720 1.00 95.62 90 ALA A C 1
ATOM 749 O O . ALA A 1 90 ? -8.898 8.173 6.635 1.00 95.62 90 ALA A O 1
ATOM 750 N N . ARG A 1 91 ? -8.240 6.985 4.847 1.00 95.12 91 ARG A N 1
ATOM 751 C CA . ARG A 1 91 ? -9.354 6.035 4.909 1.00 95.12 91 ARG A CA 1
ATOM 752 C C . ARG A 1 91 ? -9.188 5.003 6.011 1.00 95.12 91 ARG A C 1
ATOM 754 O O . ARG A 1 91 ? -10.174 4.688 6.665 1.00 95.12 91 ARG A O 1
ATOM 761 N N . LEU A 1 92 ? -7.970 4.514 6.246 1.00 96.75 92 LEU A N 1
ATOM 762 C CA . LEU A 1 92 ? -7.687 3.635 7.382 1.00 96.75 92 LEU A CA 1
ATOM 763 C C . LEU A 1 92 ? -8.002 4.340 8.696 1.00 96.75 92 LEU A C 1
ATOM 765 O O . LEU A 1 92 ? -8.717 3.790 9.527 1.00 96.75 92 LEU A O 1
ATOM 769 N N . GLN A 1 93 ? -7.550 5.584 8.847 1.00 98.19 93 GLN A N 1
ATOM 770 C CA . GLN A 1 93 ? -7.810 6.362 10.052 1.00 98.19 93 GLN A CA 1
ATOM 771 C C . GLN A 1 93 ? -9.314 6.565 10.273 1.00 98.19 93 GLN A C 1
ATOM 773 O O . GLN A 1 93 ? -9.804 6.391 11.388 1.00 98.19 93 GLN A O 1
ATOM 778 N N . ALA A 1 94 ? -10.067 6.874 9.212 1.00 97.12 94 ALA A N 1
ATOM 779 C CA . ALA A 1 94 ? -11.522 6.978 9.286 1.00 97.12 94 ALA A CA 1
ATOM 780 C C . ALA A 1 94 ? -12.194 5.637 9.633 1.00 97.12 94 ALA A C 1
ATOM 782 O O . ALA A 1 94 ? -13.164 5.624 10.390 1.00 97.12 94 ALA A O 1
ATOM 783 N N . ALA A 1 95 ? -11.693 4.519 9.103 1.00 97.00 95 ALA A N 1
ATOM 784 C CA . ALA A 1 95 ? -12.216 3.188 9.393 1.00 97.00 95 ALA A CA 1
ATOM 785 C C . ALA A 1 95 ? -11.958 2.779 10.853 1.00 97.00 95 ALA A C 1
ATOM 787 O O . ALA A 1 95 ? -12.880 2.359 11.548 1.00 97.00 95 ALA A O 1
ATOM 788 N N . PHE A 1 96 ? -10.738 2.981 11.356 1.00 98.12 96 PHE A N 1
ATOM 789 C CA . PHE A 1 96 ? -10.398 2.727 12.757 1.00 98.12 96 PHE A CA 1
ATOM 790 C C . PHE A 1 96 ? -11.228 3.585 13.719 1.00 98.12 96 PHE A C 1
ATOM 792 O O . PHE A 1 96 ? -11.699 3.078 14.735 1.00 98.12 96 PHE A O 1
ATOM 799 N N . ALA A 1 97 ? -11.471 4.856 13.382 1.00 97.94 97 ALA A N 1
ATOM 800 C CA . ALA A 1 97 ? -12.334 5.727 14.177 1.00 97.94 97 ALA A CA 1
ATOM 801 C C . ALA A 1 97 ? -13.781 5.208 14.240 1.00 97.94 97 ALA A C 1
ATOM 803 O O . ALA A 1 97 ? -14.371 5.161 15.316 1.00 97.94 97 ALA A O 1
ATOM 804 N N . GLN A 1 98 ? -14.340 4.767 13.107 1.00 97.12 98 GLN A N 1
ATOM 805 C CA . GLN A 1 98 ? -15.693 4.196 13.047 1.00 97.12 98 GLN A CA 1
ATOM 806 C C . GLN A 1 98 ? -15.832 2.892 13.843 1.00 97.12 98 GLN A C 1
ATOM 808 O O . GLN A 1 98 ? -16.906 2.606 14.362 1.00 97.12 98 GLN A O 1
ATOM 813 N N . LEU A 1 99 ? -14.752 2.120 13.965 1.00 97.12 99 LEU A N 1
ATOM 814 C CA . LEU A 1 99 ? -14.715 0.874 14.734 1.00 97.12 99 LEU A CA 1
ATOM 815 C C . LEU A 1 99 ? -14.409 1.072 16.227 1.00 97.12 99 LEU A C 1
ATOM 817 O O . LEU A 1 99 ? -14.285 0.080 16.944 1.00 97.12 99 LEU A O 1
ATOM 821 N N . GLY A 1 100 ? -14.270 2.319 16.692 1.00 96.88 100 GLY A N 1
ATOM 822 C CA . GLY A 1 100 ? -14.078 2.638 18.108 1.00 96.88 100 GLY A CA 1
ATOM 823 C C . GLY A 1 100 ? -12.658 2.417 18.635 1.00 96.88 100 GLY A C 1
ATOM 824 O O . GLY A 1 100 ? -12.476 2.249 19.839 1.00 96.88 100 GLY A O 1
ATOM 825 N N . TYR A 1 101 ? -11.640 2.406 17.771 1.00 97.69 101 TYR A N 1
ATOM 826 C CA . TYR A 1 101 ? -10.250 2.307 18.224 1.00 97.69 101 TYR A CA 1
ATOM 827 C C . TYR A 1 101 ? -9.825 3.559 18.996 1.00 97.69 101 TYR A C 1
ATOM 829 O O . TYR A 1 101 ? -10.109 4.681 18.581 1.00 97.69 101 TYR A O 1
ATOM 837 N N . ALA A 1 102 ? -9.099 3.356 20.098 1.00 96.31 102 ALA A N 1
ATOM 838 C CA . ALA A 1 102 ? -8.683 4.434 20.995 1.00 96.31 102 ALA A CA 1
ATOM 839 C C . ALA A 1 102 ? -7.747 5.458 20.325 1.00 96.31 102 ALA A C 1
ATOM 841 O O . ALA A 1 102 ? -7.850 6.649 20.603 1.00 96.31 102 ALA A O 1
ATOM 842 N N . ASP A 1 103 ? -6.860 5.002 19.433 1.00 97.75 103 ASP A N 1
ATOM 843 C CA . ASP A 1 103 ? -5.958 5.866 18.664 1.00 97.75 103 ASP A CA 1
ATOM 844 C C . ASP A 1 103 ? -5.943 5.462 17.175 1.00 97.75 103 ASP A C 1
ATOM 846 O O . ASP A 1 103 ? -5.082 4.695 16.727 1.00 97.75 103 ASP A O 1
ATOM 850 N N . PRO A 1 104 ? -6.908 5.960 16.378 1.00 98.19 104 PRO A N 1
ATOM 851 C CA . PRO A 1 104 ? -7.016 5.621 14.961 1.00 98.19 104 PRO A CA 1
ATOM 852 C C . PRO A 1 104 ? -5.792 6.022 14.128 1.00 98.19 104 PRO A C 1
ATOM 854 O O . PRO A 1 104 ? -5.492 5.381 13.118 1.00 98.19 104 PRO A O 1
ATOM 857 N N . ALA A 1 105 ? -5.086 7.086 14.527 1.00 98.31 105 ALA A N 1
ATOM 858 C CA . ALA A 1 105 ? -3.907 7.566 13.816 1.00 98.31 105 ALA A CA 1
ATOM 859 C C . ALA A 1 105 ? -2.726 6.610 14.025 1.00 98.31 105 ALA A C 1
ATOM 861 O O . ALA A 1 105 ? -2.121 6.162 13.051 1.00 98.31 105 ALA A O 1
ATOM 862 N N . LYS A 1 106 ? -2.455 6.213 15.275 1.00 98.38 106 LYS A N 1
ATOM 863 C CA . LYS A 1 106 ? -1.400 5.236 15.584 1.00 98.38 106 LYS A CA 1
ATOM 864 C C . LYS A 1 106 ? -1.662 3.867 14.973 1.00 98.38 106 LYS A C 1
ATOM 866 O O . LYS A 1 106 ? -0.725 3.246 14.479 1.00 98.38 106 LYS A O 1
ATOM 871 N N . GLU A 1 107 ? -2.908 3.399 14.969 1.00 98.06 107 GLU A N 1
ATOM 872 C CA . GLU A 1 107 ? -3.244 2.118 14.331 1.00 98.06 107 GLU A CA 1
ATOM 873 C C . GLU A 1 107 ? -3.061 2.173 12.809 1.00 98.06 107 GLU A C 1
ATOM 875 O O . GLU A 1 107 ? -2.598 1.207 12.203 1.00 98.06 107 GLU A O 1
ATOM 880 N N . THR A 1 108 ? -3.325 3.329 12.193 1.00 98.25 108 THR A N 1
ATOM 881 C CA . THR A 1 108 ? -3.024 3.558 10.774 1.00 98.25 108 THR A CA 1
ATOM 882 C C . THR A 1 108 ? -1.523 3.497 10.502 1.00 98.25 108 THR A C 1
ATOM 884 O O . THR A 1 108 ? -1.103 2.784 9.593 1.00 98.25 108 THR A O 1
ATOM 887 N N . GLU A 1 109 ? -0.709 4.209 11.287 1.00 98.19 109 GLU A N 1
ATOM 888 C CA . GLU A 1 109 ? 0.756 4.180 11.165 1.00 98.19 109 GLU A CA 1
ATOM 889 C C . GLU A 1 109 ? 1.303 2.758 11.326 1.00 98.19 109 GLU A C 1
ATOM 891 O O . GLU A 1 109 ? 2.081 2.294 10.491 1.00 98.19 109 GLU A O 1
ATOM 896 N N . LEU A 1 110 ? 0.864 2.049 12.370 1.00 98.31 110 LEU A N 1
ATOM 897 C CA . LEU A 1 110 ? 1.285 0.680 12.646 1.00 98.31 110 LEU A CA 1
ATOM 898 C C . LEU A 1 110 ? 0.939 -0.249 11.485 1.00 98.31 110 LEU A C 1
ATOM 900 O O . LEU A 1 110 ? 1.810 -0.971 11.001 1.00 98.31 110 LEU A O 1
ATOM 904 N N . LEU A 1 111 ? -0.315 -0.226 11.027 1.00 97.75 111 LEU A N 1
ATOM 905 C CA . LEU A 1 111 ? -0.740 -1.093 9.940 1.00 97.75 111 LEU A CA 1
ATOM 906 C C . LEU A 1 111 ? 0.069 -0.805 8.672 1.00 97.75 111 LEU A C 1
ATOM 908 O O . LEU A 1 111 ? 0.584 -1.738 8.068 1.00 97.75 111 LEU A O 1
ATOM 912 N N . LEU A 1 112 ? 0.262 0.462 8.301 1.00 96.94 112 LEU A N 1
ATOM 913 C CA . LEU A 1 112 ? 1.042 0.816 7.112 1.00 96.94 112 LEU A CA 1
ATOM 914 C C . LEU A 1 112 ? 2.507 0.365 7.200 1.00 96.94 112 LEU A C 1
ATOM 916 O O . LEU A 1 112 ? 3.044 -0.093 6.195 1.00 96.94 112 LEU A O 1
ATOM 920 N N . LEU A 1 113 ? 3.136 0.424 8.379 1.00 97.56 113 LEU A N 1
ATOM 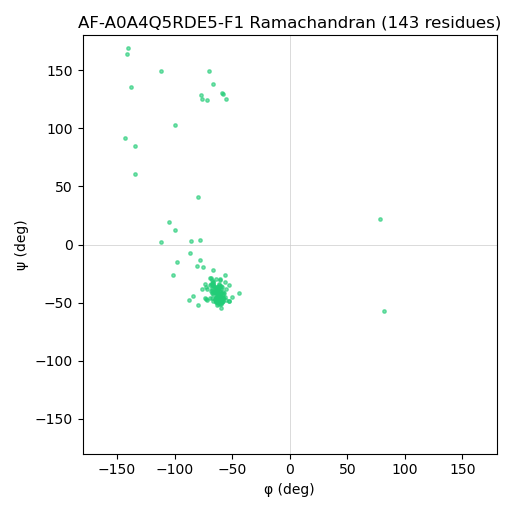921 C CA . LEU A 1 113 ? 4.485 -0.122 8.585 1.00 97.56 113 LEU A CA 1
ATOM 922 C C . LEU A 1 113 ? 4.530 -1.642 8.381 1.00 97.56 113 LEU A C 1
ATOM 924 O O . LEU A 1 113 ? 5.471 -2.157 7.776 1.00 97.56 113 LEU A O 1
ATOM 928 N N . LEU A 1 114 ? 3.511 -2.362 8.860 1.00 96.75 114 LEU A N 1
ATOM 929 C CA . LEU A 1 114 ? 3.403 -3.807 8.657 1.00 96.75 114 LEU A CA 1
ATOM 930 C C . LEU A 1 114 ? 3.214 -4.139 7.174 1.00 96.75 114 LEU A C 1
ATOM 932 O O . LEU A 1 114 ? 3.935 -4.982 6.649 1.00 96.75 114 LEU A O 1
ATOM 936 N N . ILE A 1 115 ? 2.302 -3.446 6.486 1.00 94.62 115 ILE A N 1
ATOM 937 C CA . ILE A 1 115 ? 2.073 -3.614 5.042 1.00 94.62 115 ILE A CA 1
ATOM 938 C C . ILE A 1 115 ? 3.357 -3.354 4.258 1.00 94.62 115 ILE A C 1
ATOM 940 O O . ILE A 1 115 ? 3.712 -4.168 3.406 1.00 94.62 115 ILE A O 1
ATOM 944 N N . GLU A 1 116 ? 4.078 -2.278 4.582 1.00 93.88 116 GLU A N 1
ATOM 945 C CA . GLU A 1 116 ? 5.349 -1.914 3.953 1.00 93.88 116 GLU A CA 1
ATOM 946 C C . GLU A 1 116 ? 6.403 -3.023 4.075 1.00 93.88 116 GLU A C 1
ATOM 948 O O . GLU A 1 116 ? 7.102 -3.338 3.113 1.00 93.88 116 GLU A O 1
ATOM 953 N N . ALA A 1 117 ? 6.516 -3.647 5.248 1.00 94.19 117 ALA A N 1
ATOM 954 C CA . ALA A 1 117 ? 7.434 -4.763 5.445 1.00 94.19 117 ALA A CA 1
ATOM 955 C C . ALA A 1 117 ? 6.977 -6.020 4.687 1.00 94.19 117 ALA A C 1
ATOM 957 O O . ALA A 1 117 ? 7.777 -6.666 4.009 1.00 94.19 117 ALA A O 1
ATOM 958 N N . LEU A 1 118 ? 5.689 -6.356 4.779 1.00 94.81 118 LEU A N 1
ATOM 959 C CA . LEU A 1 118 ? 5.139 -7.602 4.249 1.00 94.81 118 LEU A CA 1
ATOM 960 C C . LEU A 1 118 ? 5.194 -7.663 2.723 1.00 94.81 118 LEU A C 1
ATOM 962 O O . LEU A 1 118 ? 5.565 -8.703 2.184 1.00 94.81 118 LEU A O 1
ATOM 966 N N . TRP A 1 119 ? 4.900 -6.567 2.012 1.00 92.62 119 TRP A N 1
ATOM 967 C CA . TRP A 1 119 ? 4.941 -6.603 0.544 1.00 92.62 119 TRP A CA 1
ATOM 968 C C . TRP A 1 119 ? 6.375 -6.764 0.033 1.00 92.62 119 TRP A C 1
ATOM 970 O O . TRP A 1 119 ? 6.599 -7.441 -0.966 1.00 92.62 119 TRP A O 1
ATOM 980 N N . LYS A 1 120 ? 7.359 -6.179 0.731 1.00 93.44 120 LYS A N 1
ATOM 981 C CA . LYS A 1 120 ? 8.784 -6.310 0.391 1.00 93.44 120 LYS A CA 1
ATOM 982 C C . LYS A 1 120 ? 9.289 -7.730 0.603 1.00 93.44 120 LYS A C 1
ATOM 984 O O . LYS A 1 120 ? 10.050 -8.228 -0.226 1.00 93.44 120 LYS A O 1
ATOM 989 N N . ILE A 1 121 ? 8.873 -8.368 1.699 1.00 93.38 121 ILE A N 1
ATOM 990 C CA . ILE A 1 121 ? 9.175 -9.777 1.973 1.00 93.38 121 ILE A CA 1
ATOM 991 C C . ILE A 1 121 ? 8.595 -10.637 0.848 1.00 93.38 121 ILE A C 1
ATOM 993 O O . ILE A 1 121 ? 9.355 -11.315 0.156 1.00 93.38 121 ILE A O 1
ATOM 997 N N . GLU A 1 122 ? 7.294 -10.500 0.587 1.00 93.38 122 GLU A N 1
ATOM 998 C CA . GLU A 1 122 ? 6.577 -11.279 -0.425 1.00 9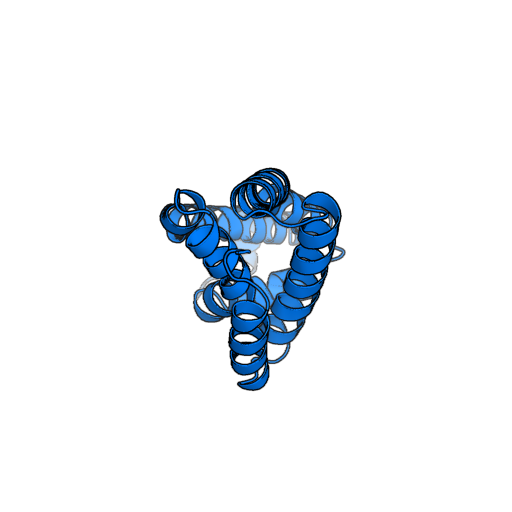3.38 122 GLU A CA 1
ATOM 999 C C . GLU A 1 122 ? 7.152 -11.074 -1.840 1.00 93.38 122 GLU A C 1
ATOM 1001 O O . GLU A 1 122 ? 7.358 -12.029 -2.585 1.00 93.38 122 GLU A O 1
ATOM 1006 N N . ALA A 1 123 ? 7.496 -9.837 -2.218 1.00 92.69 123 ALA A N 1
ATOM 1007 C CA . ALA A 1 123 ? 8.068 -9.522 -3.531 1.00 92.69 123 ALA A CA 1
ATOM 1008 C C . ALA A 1 123 ? 9.485 -10.084 -3.738 1.00 92.69 123 ALA A C 1
ATOM 1010 O O . ALA A 1 123 ? 9.904 -10.334 -4.877 1.00 92.69 123 ALA A O 1
ATOM 1011 N N . ASN A 1 124 ? 10.255 -10.248 -2.661 1.00 88.62 124 ASN A N 1
ATOM 1012 C CA . ASN A 1 124 ? 11.623 -10.746 -2.736 1.00 88.62 124 ASN A CA 1
ATOM 1013 C C . ASN A 1 124 ? 11.676 -12.279 -2.679 1.00 88.62 124 ASN A C 1
ATOM 1015 O O . ASN A 1 124 ? 12.366 -12.903 -3.496 1.00 88.62 124 ASN A O 1
ATOM 1019 N N . GLN A 1 125 ? 10.952 -12.866 -1.726 1.00 82.88 125 GLN A N 1
ATOM 1020 C CA . GLN A 1 125 ? 10.876 -14.299 -1.458 1.00 82.88 125 GLN A CA 1
ATOM 1021 C C . GLN A 1 125 ? 9.436 -14.640 -1.041 1.00 82.88 125 GLN A C 1
ATOM 1023 O O . GLN A 1 125 ? 9.126 -14.538 0.143 1.00 82.88 125 GLN A O 1
ATOM 1028 N N . PRO A 1 126 ? 8.564 -15.018 -1.996 1.00 73.94 126 PRO A N 1
ATOM 1029 C CA . PRO A 1 126 ? 7.209 -15.453 -1.676 1.00 73.94 126 PRO A CA 1
ATOM 1030 C C . PRO A 1 126 ? 7.255 -16.609 -0.676 1.00 73.94 126 PRO A C 1
ATOM 1032 O O . PRO A 1 126 ? 7.935 -17.609 -0.926 1.00 73.94 126 PRO A O 1
ATOM 1035 N N . ASP A 1 127 ? 6.560 -16.455 0.445 1.00 74.44 127 ASP A N 1
ATOM 1036 C CA . ASP A 1 127 ? 6.589 -17.397 1.564 1.00 74.44 127 ASP A CA 1
ATOM 1037 C C . ASP A 1 127 ? 5.165 -17.585 2.100 1.00 74.44 127 ASP A C 1
ATOM 1039 O O . ASP A 1 127 ? 4.422 -16.621 2.300 1.00 74.44 127 ASP A O 1
ATOM 1043 N N . GLU A 1 128 ? 4.781 -18.833 2.373 1.00 78.00 128 GLU A N 1
ATOM 1044 C CA . GLU A 1 128 ? 3.505 -19.150 3.022 1.00 78.00 128 GLU A CA 1
ATOM 1045 C C . GLU A 1 128 ? 3.355 -18.418 4.369 1.00 78.00 128 GLU A C 1
ATOM 1047 O O . GLU A 1 128 ? 2.241 -18.058 4.759 1.00 78.00 128 GLU A O 1
ATOM 1052 N N . HIS A 1 129 ? 4.471 -18.085 5.026 1.00 85.12 129 HIS A N 1
ATOM 1053 C CA . HIS A 1 129 ? 4.487 -17.343 6.282 1.00 85.12 129 HIS A CA 1
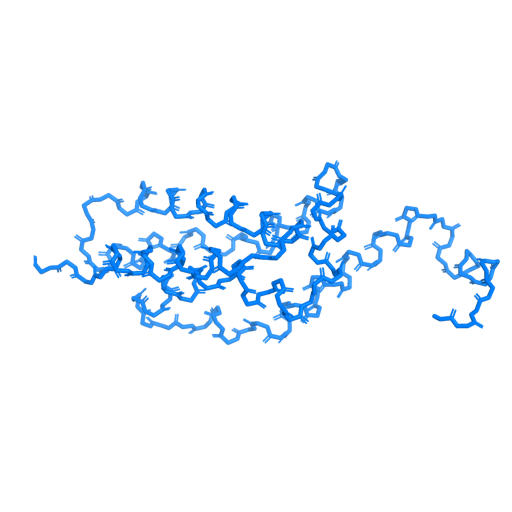ATOM 1054 C C . HIS A 1 129 ? 3.857 -15.944 6.192 1.00 85.12 129 HIS A C 1
ATOM 1056 O O . HIS A 1 129 ? 3.269 -15.470 7.170 1.00 85.12 129 HIS A O 1
ATOM 1062 N N . VAL A 1 130 ? 3.933 -15.274 5.033 1.00 89.00 130 VAL A N 1
ATOM 1063 C CA . VAL A 1 130 ? 3.297 -13.959 4.851 1.00 89.00 130 VAL A CA 1
ATOM 1064 C C . VAL A 1 130 ? 1.789 -14.097 5.009 1.00 89.00 130 VAL A C 1
ATOM 1066 O O . VAL A 1 130 ? 1.184 -13.335 5.760 1.00 89.00 130 VAL A O 1
ATOM 1069 N N . ARG A 1 131 ? 1.185 -15.108 4.376 1.00 90.44 131 ARG A N 1
ATOM 1070 C CA . ARG A 1 131 ? -0.260 -15.351 4.445 1.00 90.44 131 ARG A CA 1
ATOM 1071 C C . ARG A 1 131 ? -0.725 -15.634 5.873 1.00 90.44 131 ARG A C 1
ATOM 1073 O O . ARG A 1 131 ? -1.720 -15.055 6.311 1.00 90.44 131 ARG A O 1
ATOM 1080 N N . ASP A 1 132 ? 0.011 -16.458 6.612 1.00 92.81 132 ASP A N 1
ATOM 1081 C CA . ASP A 1 132 ? -0.292 -16.748 8.018 1.00 92.81 132 ASP A CA 1
ATOM 1082 C C . ASP A 1 132 ? -0.234 -15.485 8.890 1.00 92.81 132 ASP A C 1
ATOM 1084 O O . ASP A 1 132 ? -1.089 -15.268 9.758 1.00 92.81 132 ASP A O 1
ATOM 1088 N N . MET A 1 133 ? 0.744 -14.612 8.629 1.00 94.88 133 MET A N 1
ATOM 1089 C CA . MET A 1 133 ? 0.869 -13.327 9.311 1.00 94.88 133 MET A CA 1
ATOM 1090 C C . MET A 1 133 ? -0.315 -12.400 9.004 1.00 94.88 133 MET A C 1
ATOM 1092 O O . MET A 1 133 ? -0.830 -11.753 9.917 1.00 94.88 133 MET A O 1
ATOM 1096 N N . LEU A 1 134 ? -0.803 -12.364 7.759 1.00 95.06 134 LEU A N 1
ATOM 1097 C CA . LEU A 1 134 ? -1.988 -11.574 7.403 1.00 95.06 134 LEU A CA 1
ATOM 1098 C C . LEU A 1 134 ? -3.217 -12.014 8.205 1.00 95.06 134 LEU A C 1
ATOM 1100 O O . LEU A 1 134 ? -3.912 -11.178 8.782 1.00 95.06 134 LEU A O 1
ATOM 1104 N N . GLU A 1 135 ? -3.452 -13.321 8.314 1.00 94.94 135 GLU A N 1
ATOM 1105 C CA . GLU A 1 135 ? -4.567 -13.868 9.097 1.00 94.94 135 GLU A CA 1
ATOM 1106 C C . GLU A 1 135 ? -4.410 -13.615 10.604 1.00 94.94 135 GLU A C 1
ATOM 1108 O O . GLU A 1 135 ? -5.388 -13.413 11.330 1.00 94.94 135 GLU A O 1
ATOM 1113 N N . PHE A 1 136 ? -3.178 -13.587 11.115 1.00 96.12 136 PHE A N 1
ATOM 1114 C CA . PHE A 1 136 ? -2.915 -13.141 12.481 1.00 96.12 136 PHE A CA 1
ATOM 1115 C C . PHE A 1 136 ? -3.255 -11.656 12.682 1.00 96.12 136 PHE A C 1
ATOM 1117 O O . PHE A 1 136 ? -3.973 -11.315 13.625 1.00 96.12 136 PHE A O 1
ATOM 1124 N N . ILE A 1 137 ? -2.817 -10.779 11.777 1.00 96.69 137 ILE A N 1
ATOM 1125 C CA . ILE A 1 137 ? -3.086 -9.336 11.850 1.00 96.69 137 ILE A CA 1
ATOM 1126 C C . ILE A 1 137 ? -4.593 -9.054 11.743 1.00 96.69 137 ILE A C 1
ATOM 1128 O O . ILE A 1 137 ? -5.125 -8.268 12.526 1.00 96.69 137 ILE A O 1
ATOM 1132 N N . LYS A 1 138 ? -5.323 -9.740 10.855 1.00 96.44 138 LYS A N 1
ATOM 1133 C CA . LYS A 1 138 ? -6.791 -9.617 10.767 1.00 96.44 138 LYS A CA 1
ATOM 1134 C C . LYS A 1 138 ? -7.492 -9.976 12.071 1.00 96.44 138 LYS A C 1
ATOM 1136 O O . LYS A 1 138 ? -8.469 -9.330 12.428 1.00 96.44 138 LYS A O 1
ATOM 1141 N N . ARG A 1 139 ? -6.995 -10.967 12.820 1.00 95.62 139 ARG A N 1
ATOM 1142 C CA . ARG A 1 139 ? -7.558 -11.324 14.135 1.00 95.62 139 ARG A CA 1
ATOM 1143 C C . ARG A 1 139 ? -7.344 -10.234 15.187 1.00 95.62 139 ARG A C 1
ATOM 1145 O O . ARG A 1 139 ? -8.199 -10.087 16.055 1.00 95.62 139 ARG A O 1
ATOM 1152 N N . LYS A 1 140 ? -6.256 -9.456 15.102 1.00 94.06 140 LYS A N 1
ATOM 1153 C CA . LYS A 1 140 ? -6.048 -8.260 15.943 1.00 94.06 140 LYS A CA 1
ATOM 1154 C C . LYS A 1 140 ? -7.068 -7.163 15.617 1.00 94.06 140 LYS A C 1
ATOM 1156 O O . LYS A 1 140 ? -7.472 -6.427 16.518 1.00 94.06 140 LYS A O 1
ATOM 1161 N N . TYR A 1 141 ? -7.467 -7.039 14.352 1.00 95.38 141 TYR A N 1
ATOM 1162 C CA . TYR A 1 141 ? -8.347 -5.969 13.894 1.00 95.38 141 TYR A CA 1
ATOM 1163 C C . TYR A 1 141 ? -9.807 -6.419 13.758 1.00 95.38 141 TYR A C 1
ATOM 1165 O O . TYR A 1 141 ? -10.182 -7.075 12.790 1.00 95.38 141 TYR A O 1
ATOM 1173 N N . GLN A 1 142 ? -10.630 -6.041 14.739 1.00 92.62 142 GLN A N 1
ATOM 1174 C CA . GLN A 1 142 ? -12.066 -6.318 14.843 1.00 92.62 142 GLN A CA 1
ATOM 1175 C C . GLN A 1 142 ? -12.795 -5.090 15.412 1.00 92.62 142 GLN A C 1
ATOM 1177 O O . GLN A 1 142 ? -12.168 -4.206 15.998 1.00 92.62 142 GLN A O 1
ATOM 1182 N N . ALA A 1 143 ? -14.122 -5.031 15.273 1.00 84.69 143 ALA A N 1
ATOM 1183 C CA . ALA A 1 143 ? -14.913 -3.976 15.909 1.00 84.69 143 ALA A CA 1
ATOM 1184 C C . ALA A 1 143 ? -14.706 -3.981 17.436 1.00 84.69 143 ALA A C 1
ATOM 1186 O O . ALA A 1 143 ? -14.818 -5.035 18.069 1.00 84.69 143 ALA A O 1
ATOM 1187 N N . GLN A 1 144 ? -14.402 -2.817 18.017 1.00 84.31 144 GLN A N 1
ATOM 1188 C CA . GLN A 1 144 ? -14.305 -2.672 19.468 1.00 84.31 144 GLN A CA 1
ATOM 1189 C C . GLN A 1 144 ? -15.729 -2.608 20.039 1.00 84.31 144 GLN A C 1
ATOM 1191 O O . GLN A 1 144 ? -16.569 -1.868 19.526 1.00 84.31 144 GLN A O 1
ATOM 1196 N N . LYS A 1 145 ? -16.021 -3.444 21.040 1.00 60.19 145 LYS A N 1
ATOM 1197 C CA . LYS A 1 145 ? -17.297 -3.427 21.771 1.00 60.19 145 LYS A CA 1
ATOM 1198 C C . LYS A 1 145 ? -17.259 -2.422 22.910 1.00 60.19 145 LYS A C 1
ATOM 1200 O O . LYS A 1 145 ? -16.189 -2.328 23.550 1.00 60.19 145 LYS A O 1
#

Foldseek 3Di:
DPDDPVVVCVVQVDPLSVLLCLLVVLLVVLCVVCVVLVPDPQLLSNLLSLLCCLPVVCVVPLVNLLSLLVCCVPPSSVVSVCVSCVVPLVSQLVSCVVLPNPHSNVVSVVSVVLSVVLSSCCSNDNDPVSVVVSVVVSVVRDRDD

Nearest PDB structures (foldseek):
  3vpr-assembly2_C  TM=7.229E-01  e=1.611E-02  Thermus thermophilus HB8
  2g3b-assembly1_A  TM=5.442E-01  e=1.534E-02  Rhodococcus jostii RHA1
  6ho6-assembly1_A  TM=7.216E-01  e=5.107E-01  Mycobacterium tuberculosis CDC1551
  3kkd-assembly3_C  TM=5.486E-01  e=1.024E-01  Pseudomonas aeruginosa PAO1
  3kdw-assembly1_A-2  TM=2.965E-01  e=3.410E+00  Phocaeicola vulgatus ATCC 8482

Sequence (145 aa):
AGVSEALIFKHFGSKDQLLDFIIKSGYQRIIEQNRGGLLETDPLAFIHSVIDLPYKMVQDEPYFWKLQYRLADYETARQQHERFMRPVPARLQAAFAQLGYADPAKETELLLLLIEALWKIEANQPDEHVRDMLEFIKRKYQAQK